Protein AF-A0A660RGJ0-F1 (afdb_monomer)

Structure (mmCIF, N/CA/C/O backbone):
data_AF-A0A660RGJ0-F1
#
_entry.id   AF-A0A660RGJ0-F1
#
loop_
_atom_site.group_PDB
_atom_sit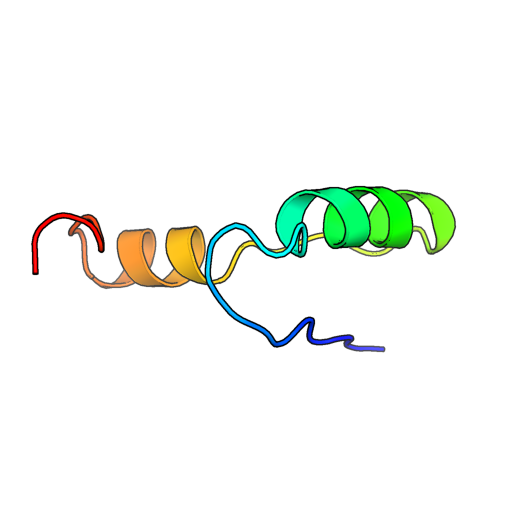e.id
_atom_site.type_symbol
_atom_site.label_atom_id
_atom_site.label_alt_id
_atom_site.label_comp_id
_atom_site.label_asym_id
_atom_site.label_entity_id
_atom_site.label_seq_id
_atom_site.pdbx_PDB_ins_code
_atom_site.Cartn_x
_atom_site.Cartn_y
_atom_site.Cartn_z
_atom_site.occupancy
_atom_site.B_iso_or_equiv
_atom_site.auth_seq_id
_atom_site.auth_comp_id
_atom_site.auth_asym_id
_atom_site.auth_atom_id
_atom_site.pdbx_PDB_model_num
ATOM 1 N N . MET A 1 1 ? 2.016 -19.054 -1.885 1.00 90.19 1 MET A N 1
ATOM 2 C CA . MET A 1 1 ? 3.247 -18.248 -1.715 1.00 90.19 1 MET A CA 1
ATOM 3 C C . MET A 1 1 ? 2.867 -16.907 -1.097 1.00 90.19 1 MET A C 1
ATOM 5 O O . MET A 1 1 ? 1.788 -16.428 -1.414 1.00 90.19 1 MET A O 1
ATOM 9 N N . ARG A 1 2 ? 3.677 -16.332 -0.198 1.00 93.25 2 ARG A N 1
ATOM 10 C CA . ARG A 1 2 ? 3.446 -14.989 0.372 1.00 93.25 2 ARG A CA 1
ATOM 11 C C . ARG A 1 2 ? 4.711 -14.155 0.209 1.00 93.25 2 ARG A C 1
ATOM 13 O O . ARG A 1 2 ? 5.794 -14.668 0.474 1.00 93.25 2 ARG A O 1
ATOM 20 N N . ILE A 1 3 ? 4.558 -12.909 -0.229 1.00 95.81 3 ILE A N 1
ATOM 21 C CA . ILE A 1 3 ? 5.653 -11.961 -0.454 1.00 95.81 3 ILE A CA 1
ATOM 22 C C . ILE A 1 3 ? 5.362 -10.725 0.391 1.00 95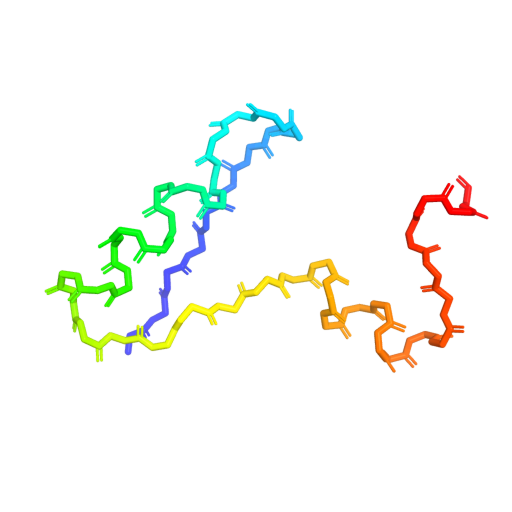.81 3 ILE A C 1
ATOM 24 O O . ILE A 1 3 ? 4.245 -10.215 0.364 1.00 95.81 3 ILE A O 1
ATOM 28 N N . PHE A 1 4 ? 6.360 -10.260 1.139 1.00 95.69 4 PHE A N 1
ATOM 29 C CA . PHE A 1 4 ? 6.255 -9.070 1.978 1.00 95.69 4 PHE A CA 1
ATOM 30 C C . PHE A 1 4 ? 7.216 -8.008 1.458 1.00 95.69 4 PHE A C 1
ATOM 32 O O . PHE A 1 4 ? 8.415 -8.257 1.340 1.00 95.69 4 PHE A O 1
ATOM 39 N N . LEU A 1 5 ? 6.685 -6.827 1.145 1.00 95.25 5 LEU A N 1
ATOM 40 C CA . LEU A 1 5 ? 7.485 -5.674 0.747 1.00 95.25 5 LEU A CA 1
ATOM 41 C C . LEU A 1 5 ? 7.757 -4.818 1.983 1.00 95.25 5 LEU A C 1
ATOM 43 O O . LEU A 1 5 ? 6.827 -4.300 2.596 1.00 95.25 5 LEU A O 1
ATOM 47 N N . VAL A 1 6 ? 9.030 -4.666 2.342 1.00 94.19 6 VAL A N 1
ATOM 48 C CA . VAL A 1 6 ? 9.483 -3.890 3.508 1.00 94.19 6 VAL A CA 1
ATOM 49 C C . VAL A 1 6 ? 10.270 -2.657 3.068 1.00 94.19 6 VAL A C 1
ATOM 51 O O . VAL A 1 6 ? 10.897 -2.656 2.012 1.00 94.19 6 VAL A O 1
ATOM 54 N N . GLY A 1 7 ? 10.207 -1.584 3.858 1.00 92.56 7 GLY A N 1
ATOM 55 C CA . GLY A 1 7 ? 10.858 -0.303 3.558 1.00 92.56 7 GLY A CA 1
ATOM 56 C C . GLY A 1 7 ? 10.045 0.901 4.035 1.00 92.56 7 GLY A C 1
ATOM 57 O O . GLY A 1 7 ? 8.882 0.764 4.415 1.00 92.56 7 GLY A O 1
ATOM 58 N N . MET A 1 8 ? 10.643 2.090 3.989 1.00 92.00 8 MET A N 1
ATOM 59 C CA . MET A 1 8 ? 10.035 3.346 4.459 1.00 92.00 8 MET A CA 1
ATOM 60 C C . MET A 1 8 ? 8.772 3.740 3.675 1.00 92.00 8 MET A C 1
ATOM 62 O O . MET A 1 8 ? 8.604 3.360 2.513 1.00 92.00 8 MET A O 1
ATOM 66 N N . MET A 1 9 ? 7.870 4.518 4.282 1.00 88.50 9 MET A N 1
ATOM 67 C CA . MET A 1 9 ? 6.753 5.147 3.560 1.00 88.50 9 MET A CA 1
ATOM 68 C C . MET A 1 9 ? 7.283 5.956 2.361 1.00 88.50 9 MET A C 1
ATOM 70 O O . MET A 1 9 ? 8.351 6.558 2.439 1.00 88.50 9 MET A O 1
ATOM 74 N N . GLY A 1 10 ? 6.584 5.914 1.224 1.00 88.31 10 GLY A N 1
ATOM 75 C CA . GLY A 1 10 ? 7.027 6.584 -0.006 1.00 88.31 10 GLY A CA 1
ATOM 76 C C . GLY A 1 10 ? 8.118 5.854 -0.804 1.00 88.31 10 GLY A C 1
ATOM 77 O O . GLY A 1 10 ? 8.406 6.255 -1.925 1.00 88.31 10 GLY A O 1
ATOM 78 N N . SER A 1 11 ? 8.670 4.732 -0.321 1.00 94.62 11 SER A N 1
ATOM 79 C CA . SER A 1 11 ? 9.702 3.964 -1.048 1.00 94.62 11 SER A CA 1
ATOM 80 C C . SER A 1 11 ? 9.180 3.152 -2.252 1.00 94.62 11 SER A C 1
ATOM 82 O O . SER A 1 11 ? 9.867 2.257 -2.734 1.00 94.62 11 SER A O 1
ATOM 84 N N . GLY A 1 12 ? 7.943 3.392 -2.702 1.00 94.81 12 GLY A N 1
ATOM 85 C CA . GLY A 1 12 ? 7.351 2.735 -3.876 1.00 94.81 12 GLY A CA 1
ATOM 86 C C . GLY A 1 12 ? 6.802 1.317 -3.666 1.00 94.81 12 GLY A C 1
ATOM 87 O O . GLY A 1 12 ? 6.426 0.670 -4.641 1.00 94.81 12 GLY A O 1
ATOM 88 N N . LYS A 1 13 ? 6.710 0.821 -2.421 1.00 95.94 13 LYS A N 1
ATOM 89 C CA . LYS A 1 13 ? 6.246 -0.554 -2.115 1.00 95.94 13 LYS A CA 1
ATOM 90 C C . LYS A 1 13 ? 4.860 -0.856 -2.676 1.00 95.94 13 LYS A C 1
ATOM 92 O O . LYS A 1 13 ? 4.662 -1.916 -3.252 1.00 95.94 13 LYS A O 1
ATOM 97 N N . THR A 1 14 ? 3.923 0.078 -2.552 1.00 94.94 14 THR A N 1
ATOM 98 C CA . THR A 1 14 ? 2.560 -0.093 -3.064 1.00 94.94 14 THR A CA 1
ATOM 99 C C . THR A 1 14 ? 2.548 -0.191 -4.591 1.00 94.94 14 THR A C 1
ATOM 101 O O . THR A 1 14 ? 1.883 -1.058 -5.150 1.00 94.94 14 THR A O 1
ATOM 104 N N . THR A 1 15 ? 3.343 0.636 -5.278 1.00 96.31 15 THR A N 1
ATOM 105 C CA . THR A 1 15 ? 3.468 0.611 -6.744 1.00 96.31 15 THR A CA 1
ATOM 106 C C . THR A 1 15 ? 4.051 -0.715 -7.230 1.00 96.31 15 THR A C 1
ATOM 108 O O . THR A 1 15 ? 3.445 -1.390 -8.059 1.00 96.31 15 THR A O 1
ATOM 111 N N . ILE A 1 16 ? 5.195 -1.123 -6.672 1.00 96.25 16 ILE A N 1
ATOM 112 C CA . ILE A 1 16 ? 5.856 -2.380 -7.046 1.00 96.25 16 ILE A CA 1
ATOM 113 C C . ILE A 1 16 ? 5.004 -3.590 -6.654 1.00 96.25 16 ILE A C 1
ATOM 115 O O . ILE A 1 16 ? 4.931 -4.552 -7.410 1.00 96.25 16 ILE A O 1
ATOM 119 N N . GLY A 1 17 ? 4.326 -3.548 -5.508 1.00 96.25 17 GLY A N 1
ATOM 120 C CA . GLY A 1 17 ? 3.472 -4.635 -5.041 1.00 96.25 17 GLY A CA 1
ATOM 121 C C . GLY A 1 17 ? 2.275 -4.897 -5.943 1.00 96.25 17 GLY A C 1
ATOM 122 O O . GLY A 1 17 ? 1.991 -6.061 -6.218 1.00 96.25 17 GLY A O 1
ATOM 123 N N . ARG A 1 18 ? 1.624 -3.847 -6.463 1.00 96.56 18 ARG A N 1
ATOM 124 C CA . ARG A 1 18 ? 0.549 -4.001 -7.457 1.00 96.56 18 ARG A CA 1
ATOM 125 C C . ARG A 1 18 ? 1.070 -4.616 -8.756 1.00 96.56 18 ARG A C 1
ATOM 127 O O . ARG A 1 18 ? 0.535 -5.625 -9.198 1.00 96.56 18 ARG A O 1
ATOM 134 N N . MET A 1 19 ? 2.176 -4.095 -9.292 1.00 97.75 19 MET A N 1
ATOM 135 C CA . MET A 1 19 ? 2.804 -4.654 -10.498 1.00 97.75 19 MET A CA 1
ATOM 136 C C . MET A 1 19 ? 3.200 -6.126 -10.316 1.00 97.75 19 MET A C 1
ATOM 138 O O . MET A 1 19 ? 2.968 -6.952 -11.193 1.00 97.75 19 MET A O 1
ATOM 142 N N . LEU A 1 20 ? 3.779 -6.471 -9.165 1.00 97.12 20 LEU A N 1
ATOM 143 C CA . LEU A 1 20 ? 4.183 -7.838 -8.851 1.00 97.12 20 LEU A CA 1
ATOM 144 C C . LEU A 1 20 ? 2.977 -8.777 -8.716 1.00 97.12 20 LEU A C 1
ATOM 146 O O . LEU A 1 20 ? 3.030 -9.909 -9.190 1.00 97.12 20 LEU A O 1
ATOM 150 N N . SER A 1 21 ? 1.900 -8.303 -8.086 1.00 97.69 21 SER A N 1
ATOM 151 C CA . SER A 1 21 ? 0.611 -8.997 -7.994 1.00 97.69 21 SER A CA 1
ATOM 152 C C . SER A 1 21 ? 0.072 -9.345 -9.381 1.00 97.69 21 SER A C 1
ATOM 154 O O . SER A 1 21 ? -0.256 -10.505 -9.627 1.00 97.69 21 SER A O 1
ATOM 156 N N . ASP A 1 22 ? 0.070 -8.378 -10.302 1.00 97.81 22 ASP A N 1
ATOM 157 C CA . ASP A 1 22 ? -0.424 -8.565 -11.670 1.00 97.81 22 ASP A CA 1
ATOM 158 C C . ASP A 1 22 ? 0.426 -9.573 -12.457 1.00 97.81 22 ASP A C 1
ATOM 160 O O . ASP A 1 22 ? -0.112 -10.462 -13.114 1.00 97.81 22 ASP A O 1
ATOM 164 N N . VAL A 1 23 ? 1.757 -9.484 -12.348 1.00 98.00 23 VAL A N 1
ATOM 165 C CA . VAL A 1 23 ? 2.687 -10.400 -13.033 1.00 98.00 23 VAL A CA 1
ATOM 166 C C . VAL A 1 23 ? 2.571 -11.832 -12.507 1.00 98.00 23 VAL A C 1
ATOM 168 O O . VAL A 1 23 ? 2.659 -12.784 -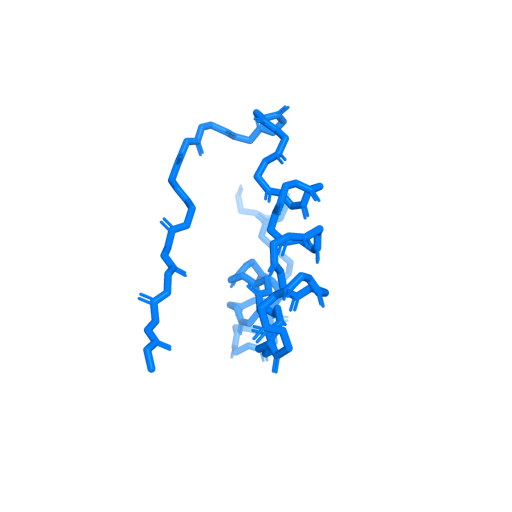13.279 1.00 98.00 23 VAL A O 1
ATOM 171 N N . LEU A 1 24 ? 2.394 -12.001 -11.195 1.00 97.25 24 LEU A N 1
ATOM 172 C CA . LEU A 1 24 ? 2.334 -13.318 -10.558 1.00 97.25 24 LEU A CA 1
ATOM 173 C C . LEU 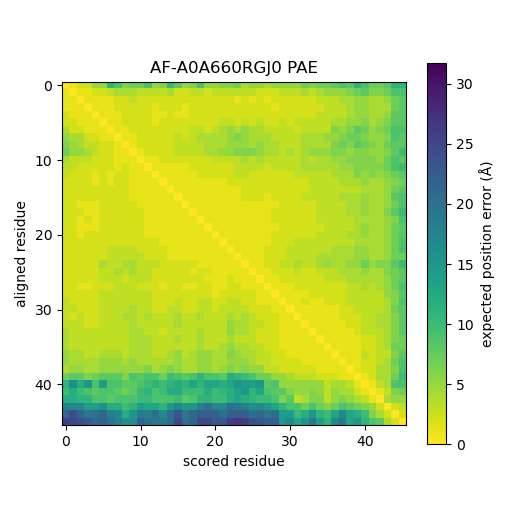A 1 24 ? 0.912 -13.892 -10.469 1.00 97.25 24 LEU A C 1
ATOM 175 O O . LEU A 1 24 ? 0.760 -15.048 -10.073 1.00 97.25 24 LEU A O 1
ATOM 179 N N . GLY A 1 25 ? -0.118 -13.106 -10.791 1.00 97.44 25 GLY A N 1
ATOM 180 C CA . GLY A 1 25 ? -1.519 -13.496 -10.632 1.00 97.44 25 GLY A CA 1
ATOM 181 C C . GLY A 1 25 ? -1.909 -13.784 -9.177 1.00 97.44 25 GLY A C 1
ATOM 182 O O . GLY A 1 25 ? -2.732 -14.663 -8.923 1.00 97.44 25 GLY A O 1
ATOM 183 N N . ILE A 1 26 ? -1.295 -13.092 -8.211 1.00 96.50 26 ILE A N 1
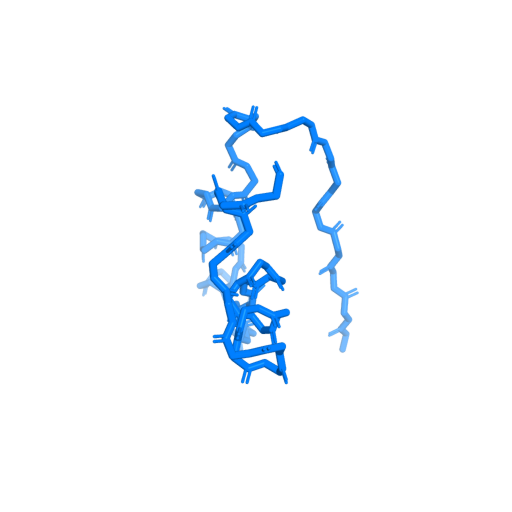ATOM 184 C CA . ILE A 1 26 ? -1.582 -13.248 -6.775 1.00 96.50 26 ILE A CA 1
ATOM 185 C C . ILE A 1 26 ? -2.241 -11.983 -6.223 1.00 96.50 26 ILE A C 1
ATOM 187 O O . ILE A 1 26 ? -1.921 -10.906 -6.699 1.00 96.50 26 ILE A O 1
ATOM 191 N N . PRO A 1 27 ? -3.101 -12.060 -5.194 1.00 96.12 27 PRO A N 1
ATOM 192 C CA . PRO A 1 27 ? -3.716 -10.865 -4.622 1.00 96.12 27 PRO A CA 1
ATOM 193 C C . PRO A 1 27 ? -2.689 -9.909 -4.003 1.00 96.12 27 PRO A C 1
ATOM 195 O O . PRO A 1 27 ? -1.836 -10.330 -3.215 1.00 96.12 27 PRO A O 1
ATOM 198 N N . PHE A 1 28 ? -2.831 -8.615 -4.288 1.00 96.06 28 PHE A N 1
ATOM 199 C CA . PHE A 1 28 ? -2.185 -7.549 -3.526 1.00 96.06 28 PHE A CA 1
ATOM 200 C C . PHE A 1 28 ? -2.988 -7.235 -2.256 1.00 96.06 28 PHE A C 1
ATOM 202 O O . PHE A 1 28 ? -4.214 -7.141 -2.297 1.00 96.06 28 PHE A O 1
ATOM 209 N N . VAL A 1 29 ? -2.293 -7.056 -1.131 1.00 94.81 29 VAL A N 1
ATOM 210 C CA . VAL A 1 29 ? -2.885 -6.653 0.151 1.00 94.81 29 VAL A CA 1
ATOM 211 C C . VAL A 1 29 ? -2.096 -5.466 0.684 1.00 94.81 29 VAL A C 1
ATOM 213 O O . VAL A 1 29 ? -0.888 -5.588 0.892 1.00 94.81 29 VAL A O 1
ATOM 216 N N . ASP A 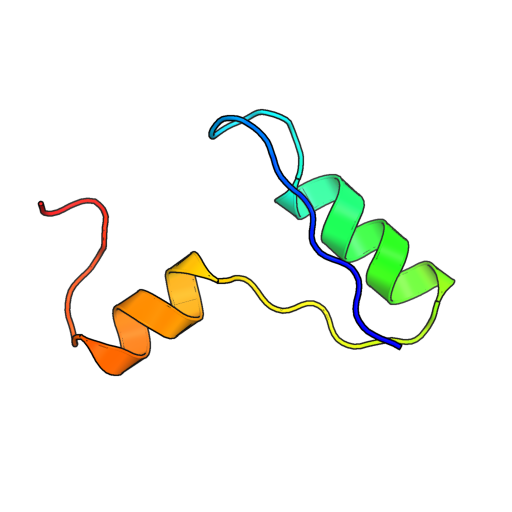1 30 ? -2.780 -4.349 0.925 1.00 91.12 30 ASP A N 1
ATOM 217 C CA . ASP A 1 30 ? -2.214 -3.237 1.679 1.00 91.12 30 ASP A CA 1
ATOM 218 C C . ASP A 1 30 ? -2.413 -3.490 3.180 1.00 91.12 30 ASP A C 1
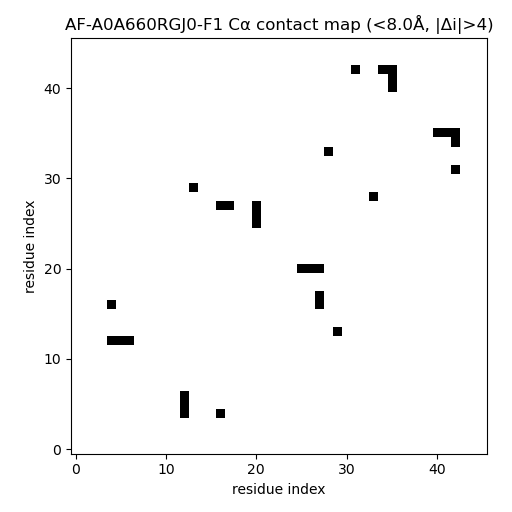ATOM 220 O O . ASP A 1 30 ? -3.532 -3.705 3.652 1.00 91.12 30 ASP A O 1
ATOM 224 N N . MET A 1 31 ? -1.311 -3.549 3.926 1.00 90.12 31 MET A N 1
ATOM 225 C CA . MET A 1 31 ? -1.358 -3.868 5.351 1.00 90.12 31 MET A CA 1
ATOM 226 C C . MET A 1 31 ? -1.943 -2.711 6.162 1.00 90.12 31 MET A C 1
ATOM 228 O O . MET A 1 31 ? -2.617 -2.9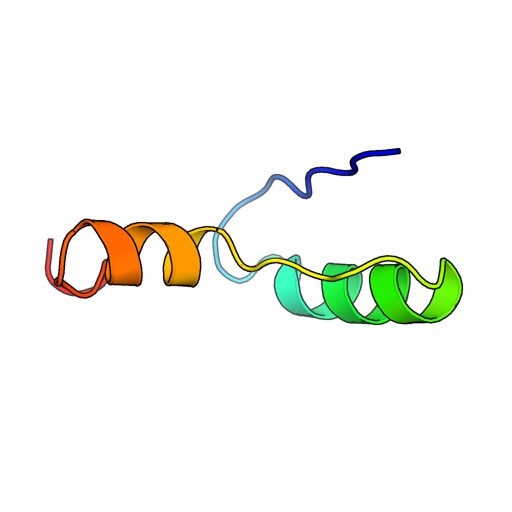68 7.162 1.00 90.12 31 MET A O 1
ATOM 232 N N . ASP A 1 32 ? -1.733 -1.472 5.714 1.00 88.00 32 ASP A N 1
ATOM 233 C CA . ASP A 1 32 ? -2.237 -0.286 6.398 1.00 88.00 32 ASP A CA 1
ATOM 234 C C . ASP A 1 32 ? -3.774 -0.297 6.365 1.00 88.00 32 ASP A C 1
ATOM 236 O O . ASP A 1 32 ? -4.412 -0.256 7.415 1.00 88.00 32 ASP A O 1
ATOM 240 N N . GLU A 1 33 ? -4.378 -0.551 5.198 1.00 88.81 33 GLU A N 1
ATOM 241 C CA . GLU A 1 33 ? -5.838 -0.696 5.051 1.00 88.81 33 GLU A CA 1
ATOM 242 C C . GLU A 1 33 ? -6.419 -1.823 5.928 1.00 88.81 33 GLU A C 1
ATOM 244 O O . GLU A 1 33 ? -7.501 -1.697 6.513 1.00 88.81 33 GLU A O 1
ATOM 249 N N . VAL A 1 34 ? -5.709 -2.954 6.034 1.00 91.88 34 VAL A N 1
ATOM 250 C CA . VAL A 1 34 ? -6.139 -4.087 6.868 1.00 91.88 34 VAL A CA 1
ATOM 251 C C . VAL A 1 34 ? -6.131 -3.718 8.349 1.00 91.88 34 VAL A C 1
ATOM 253 O O . VAL A 1 34 ? -7.041 -4.128 9.075 1.00 91.88 34 VAL A O 1
ATOM 256 N N . ILE A 1 35 ? -5.121 -2.977 8.803 1.00 90.81 35 ILE A N 1
ATOM 257 C CA . ILE A 1 35 ? -5.025 -2.505 10.186 1.00 90.81 35 ILE A CA 1
ATOM 258 C C . ILE A 1 35 ? -6.132 -1.485 10.457 1.00 90.81 35 ILE A C 1
ATOM 260 O O . ILE A 1 35 ? -6.883 -1.662 11.412 1.00 90.81 35 ILE A O 1
ATOM 264 N N . GLU A 1 36 ? -6.320 -0.492 9.588 1.00 93.06 36 GLU A N 1
ATOM 265 C CA . GLU A 1 36 ? -7.358 0.532 9.762 1.00 93.06 36 GLU A CA 1
ATOM 266 C C . GLU A 1 36 ? -8.760 -0.070 9.859 1.00 93.06 36 GLU A C 1
ATOM 268 O O . GLU A 1 36 ? -9.551 0.291 10.734 1.00 93.06 36 GLU A O 1
ATOM 273 N N . LYS A 1 37 ? -9.062 -1.052 9.003 1.00 91.31 37 LYS A N 1
ATOM 274 C CA . LYS A 1 37 ? -10.344 -1.762 9.031 1.00 91.31 37 LYS A CA 1
ATOM 275 C C . LYS A 1 37 ? -10.551 -2.555 10.324 1.00 91.31 37 LYS A C 1
ATOM 277 O O . LYS A 1 37 ? -11.692 -2.710 10.755 1.00 91.31 37 LYS A O 1
ATOM 282 N N . ARG A 1 38 ? -9.480 -3.089 10.919 1.00 92.44 38 ARG A N 1
ATOM 283 C CA . ARG A 1 38 ? -9.540 -3.835 12.187 1.00 92.44 38 ARG A CA 1
ATOM 284 C C . ARG A 1 38 ? -9.690 -2.911 13.390 1.00 92.44 38 ARG A C 1
ATOM 286 O O . ARG A 1 38 ? -10.477 -3.218 14.277 1.00 92.44 38 ARG A O 1
ATOM 293 N N . GLU A 1 39 ? -8.975 -1.792 13.392 1.00 92.38 39 GLU A N 1
ATOM 294 C CA . GLU A 1 39 ? -8.948 -0.844 14.511 1.00 92.38 39 GLU A CA 1
ATOM 295 C C . GLU A 1 39 ? -10.087 0.189 14.453 1.00 92.38 39 GLU A C 1
ATOM 297 O O . GLU A 1 39 ? -10.360 0.879 15.436 1.00 92.38 39 GLU A O 1
ATOM 302 N N . GLY A 1 40 ? -10.758 0.323 13.304 1.00 89.00 40 GLY A N 1
ATOM 303 C CA . GLY A 1 40 ? -11.806 1.324 13.083 1.00 89.00 40 GLY A CA 1
ATOM 304 C C . GLY A 1 40 ? -11.284 2.765 13.110 1.00 89.00 40 GLY A C 1
ATOM 305 O O . GLY A 1 40 ? -12.056 3.697 13.342 1.00 89.00 40 GLY A O 1
ATOM 306 N N . LYS A 1 41 ? -9.974 2.957 12.918 1.00 82.94 41 LYS A N 1
ATOM 307 C CA . LYS A 1 41 ? -9.278 4.250 12.962 1.00 82.94 41 LYS A CA 1
ATOM 308 C C . LYS A 1 41 ? -8.253 4.317 11.839 1.00 82.94 41 LYS A C 1
ATOM 310 O O . LYS A 1 41 ? -7.638 3.308 11.522 1.00 82.94 41 LYS A O 1
ATOM 315 N N . GLN A 1 42 ? -8.059 5.510 11.281 1.00 82.25 42 GLN A N 1
ATOM 316 C CA . GLN A 1 42 ? -6.989 5.751 10.314 1.00 82.25 42 GLN A CA 1
ATOM 317 C C . GLN A 1 42 ? -5.626 5.784 11.009 1.00 82.25 42 GLN A C 1
ATOM 319 O O . GLN A 1 42 ? -5.508 6.369 12.089 1.00 82.25 42 GLN A O 1
ATOM 324 N N . ILE A 1 43 ? -4.605 5.207 10.372 1.00 77.44 43 ILE A N 1
ATOM 325 C CA . ILE A 1 43 ? -3.222 5.198 10.874 1.00 77.44 43 ILE A CA 1
ATOM 326 C C . ILE A 1 43 ? -2.665 6.626 10.929 1.00 77.44 43 ILE A C 1
ATOM 328 O O . ILE A 1 43 ? -1.932 6.957 11.854 1.00 77.44 43 ILE A O 1
ATOM 332 N N . GLU A 1 44 ? -3.093 7.507 10.018 1.00 73.50 44 GLU A N 1
ATOM 333 C CA . GLU A 1 44 ? -2.696 8.925 9.994 1.00 73.50 44 GLU A CA 1
ATOM 334 C C . GLU A 1 44 ? -3.154 9.738 11.225 1.00 73.50 44 GLU A C 1
ATOM 336 O O . GLU A 1 44 ? -2.750 10.888 11.379 1.00 73.50 44 GLU A O 1
ATOM 341 N N . LYS A 1 45 ? -4.001 9.181 12.106 1.00 57.06 45 LYS A N 1
ATOM 342 C CA . LYS A 1 45 ? -4.533 9.873 13.297 1.00 57.06 45 LYS A CA 1
ATOM 343 C C . LYS A 1 45 ? -3.922 9.417 14.629 1.00 57.06 45 LYS A C 1
ATOM 345 O O . LYS A 1 45 ? -4.550 9.632 15.669 1.00 57.06 45 LYS A O 1
ATOM 350 N N . ILE A 1 46 ? -2.743 8.795 14.615 1.00 52.22 46 ILE A N 1
ATOM 351 C CA . ILE A 1 46 ? -2.000 8.402 15.828 1.00 52.22 46 ILE A CA 1
ATOM 352 C C . ILE A 1 46 ? -0.809 9.333 16.047 1.00 52.22 46 ILE A C 1
ATOM 354 O O . ILE A 1 46 ? -0.069 9.579 15.071 1.00 52.22 46 ILE A O 1
#

Radius of gyration: 12.01 Å; Cα contacts (8 Å, |Δi|>4): 16; chains: 1; bounding box: 23×28×29 Å

pLDDT: mean 90.92, std 9.32, range [52.22, 98.0]

Mean predicted aligned error: 4.14 Å

Foldseek 3Di:
DDDDDDDDPPPCSQVVQVVVCVVVVHDRDDVQV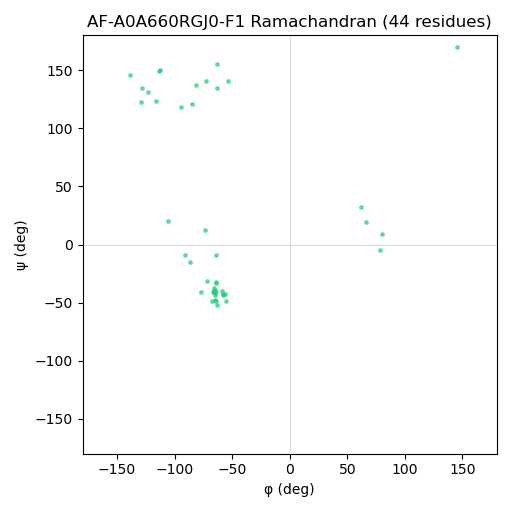VVCVVVVHHPVPD

Sequence (46 aa):
MRIFLVGMMGSGKTTIGRMLSDVLGIPFVDMDEVIEKREGKQIEKI

Solvent-accessible surface area (backbone atoms only — not comparable to full-atom values): 3157 Å² total; per-residue (Å²): 140,88,86,83,84,84,78,64,90,90,70,48,55,70,63,53,42,48,54,50,17,65,76,68,74,44,88,70,79,65,66,66,62,54,48,23,69,71,70,76,45,64,76,91,77,115

Secondary structure (DSSP, 8-state):
------S-TTSSHHHHHHHHHHHHT-----HHHHHHHHHTS-GGG-